Protein AF-A0A975L7B3-F1 (afdb_monomer_lite)

Foldseek 3Di:
DDDDDDDDDDPPDDDDDDDDDDDDDDDDDDDDDDPDDPDPDPDDPPPPPPPPPPPVSVVPPPPPPDPCQLVCLVVVLVVQLVVLVVQLVVLCVVLVVQCPDPVRVVVSVVSNVCSVVVSVVSNVVSVVVSVVSNVVVVVVVVVVVCVVVVDD

Sequence (152 aa):
MSQPPEYTPDPSQQPYGQQPPQQPQSGGYPGGQYYQQPPQQPGAYAPPVERNPGFFAALFDFSFREFITSRIIRIVYVLWLVLIAFGFLAGLVSSIALMGDEDFGVLGFFLLIGTFIGTAVWVLVSRITLELLIVVFRISEDLSALRKRGGL

Secondary structure (DSSP, 8-state):
-PPPP--PPPTT------PPPPPP------------PPP--S---PPP------HHHHHT-TT--S--HHHHHHHHHHHHHHHHHHHHHHHHHHHHHHHTSTTTHHHHHHHHHHHHHHHHHHHHHHHHHHHHHHHHHHHHHHHHHHHHHH--

InterPro domains:
  IPR025557 Protein of unknown function DUF4282 [PF14110] (61-148)

Organism: NCBI:txid2831970

pLDDT: mean 72.8, std 19.39, range [35.19, 97.88]

Structure (mmCIF, N/CA/C/O backbone):
data_AF-A0A975L7B3-F1
#
_entry.id   AF-A0A975L7B3-F1
#
loop_
_atom_site.group_PDB
_atom_site.id
_atom_site.type_symbol
_atom_site.label_atom_id
_atom_site.label_alt_id
_atom_site.label_comp_id
_atom_site.label_asym_id
_atom_site.label_entity_id
_atom_site.label_seq_id
_atom_site.pdbx_PDB_ins_code
_atom_site.Cartn_x
_atom_site.Cartn_y
_atom_site.Cartn_z
_atom_site.occupancy
_atom_site.B_iso_or_equiv
_atom_site.auth_seq_id
_atom_site.auth_comp_id
_atom_site.auth_asym_id
_atom_site.auth_atom_id
_atom_site.pdbx_PDB_model_num
ATOM 1 N N . MET A 1 1 ? -1.921 -38.391 73.194 1.00 47.78 1 MET A N 1
ATOM 2 C CA . MET A 1 1 ? -3.128 -38.718 72.407 1.00 47.78 1 MET A CA 1
ATOM 3 C C . MET A 1 1 ? -3.474 -37.480 71.598 1.00 47.78 1 MET A C 1
ATOM 5 O O . MET A 1 1 ? -4.050 -36.550 72.142 1.00 47.78 1 MET A O 1
ATOM 9 N N . SER A 1 2 ? -2.991 -37.417 70.360 1.00 62.78 2 SER A N 1
ATOM 10 C CA . SER A 1 2 ? -3.136 -36.267 69.459 1.00 62.78 2 SER A CA 1
ATOM 11 C C . SER A 1 2 ? -4.338 -36.530 68.554 1.00 62.78 2 SER A C 1
ATOM 13 O O . SER A 1 2 ? -4.370 -37.565 67.893 1.00 62.78 2 SER A O 1
ATOM 15 N N . GLN A 1 3 ? -5.341 -35.652 68.571 1.00 60.97 3 GLN A N 1
ATOM 16 C CA . GLN A 1 3 ? -6.517 -35.769 67.702 1.00 60.97 3 GLN A CA 1
ATOM 17 C C . GLN A 1 3 ? -6.112 -35.520 66.234 1.00 60.97 3 GLN A C 1
ATOM 19 O O . GLN A 1 3 ? -5.289 -34.633 65.994 1.00 60.97 3 GLN A O 1
ATOM 24 N N . PRO A 1 4 ? -6.629 -36.286 65.255 1.00 65.69 4 PRO A N 1
ATOM 25 C CA . PRO A 1 4 ? -6.386 -36.015 63.841 1.00 65.69 4 PRO A CA 1
ATOM 26 C C . PRO A 1 4 ? -7.175 -34.778 63.362 1.00 65.69 4 PRO A C 1
ATOM 28 O O . PRO A 1 4 ? -8.233 -34.484 63.919 1.00 65.69 4 PRO A O 1
ATOM 31 N N . PRO A 1 5 ? -6.677 -34.048 62.346 1.00 63.22 5 PRO A N 1
ATOM 32 C CA . PRO A 1 5 ? -7.310 -32.833 61.841 1.00 63.22 5 PRO A CA 1
ATOM 33 C C . PRO A 1 5 ? -8.659 -33.111 61.163 1.00 63.22 5 PRO A C 1
ATOM 35 O O . PRO A 1 5 ? -8.800 -34.031 60.356 1.00 63.22 5 PRO A O 1
ATOM 38 N N . GLU A 1 6 ? -9.634 -32.275 61.505 1.00 61.75 6 GLU A N 1
ATOM 39 C CA . GLU A 1 6 ? -10.993 -32.242 60.972 1.00 61.75 6 GLU A CA 1
ATOM 40 C C . GLU A 1 6 ? -10.966 -31.728 59.521 1.00 61.75 6 GLU A C 1
ATOM 42 O O . GLU A 1 6 ? -10.598 -30.582 59.261 1.00 61.75 6 GLU A O 1
ATOM 47 N N . TYR A 1 7 ? -11.289 -32.594 58.558 1.00 62.19 7 TYR A N 1
ATOM 48 C CA . TYR A 1 7 ? -11.395 -32.223 57.145 1.00 62.19 7 TYR A CA 1
ATOM 49 C C . TYR A 1 7 ? -12.760 -31.582 56.882 1.00 62.19 7 TYR A C 1
ATOM 51 O O . TYR A 1 7 ? -13.790 -32.251 56.968 1.00 62.19 7 TYR A O 1
ATOM 59 N N . THR A 1 8 ? -12.773 -30.303 56.513 1.00 63.16 8 THR A N 1
ATOM 60 C CA . THR A 1 8 ? -13.949 -29.636 55.946 1.00 63.16 8 THR A CA 1
ATOM 61 C C . THR A 1 8 ? -14.153 -30.085 54.488 1.00 63.16 8 THR A C 1
ATOM 63 O O . THR A 1 8 ? -13.230 -29.963 53.681 1.00 63.16 8 THR A O 1
ATOM 66 N N . PRO A 1 9 ? -15.332 -30.617 54.111 1.00 54.25 9 PRO A N 1
ATOM 67 C CA . PRO A 1 9 ? -15.615 -30.999 52.728 1.00 54.25 9 PRO A CA 1
ATOM 68 C C . PRO A 1 9 ? -15.721 -29.778 51.800 1.00 54.25 9 PRO A C 1
ATOM 70 O O . PRO A 1 9 ? -16.451 -28.830 52.089 1.00 54.25 9 PRO A O 1
ATOM 73 N N . ASP A 1 10 ? -15.010 -29.824 50.673 1.00 54.44 10 ASP A N 1
ATOM 74 C CA . ASP A 1 10 ? -15.051 -28.833 49.592 1.00 54.44 10 ASP A CA 1
ATOM 75 C C . ASP A 1 10 ? -16.399 -28.907 48.828 1.00 54.44 10 ASP A C 1
ATOM 77 O O . ASP A 1 10 ? -16.749 -29.974 48.313 1.00 54.44 10 ASP A O 1
ATOM 81 N N . PRO A 1 11 ? -17.172 -27.807 48.723 1.00 53.75 11 PRO A N 1
ATOM 82 C CA . PRO A 1 11 ? -18.468 -27.779 48.040 1.00 53.75 11 PRO A CA 1
ATOM 83 C C . PRO A 1 11 ? -18.396 -27.857 46.501 1.00 53.75 11 PRO A C 1
ATOM 85 O O . PRO A 1 11 ? -19.439 -27.818 45.848 1.00 53.75 11 PRO A O 1
ATOM 88 N N . SER A 1 12 ? -17.212 -27.979 45.892 1.00 52.91 12 SER A N 1
ATOM 89 C CA . SER A 1 12 ? -17.061 -28.073 44.431 1.00 52.91 12 SER A CA 1
ATOM 90 C C . SER A 1 12 ? -17.239 -29.481 43.840 1.00 52.91 12 SER A C 1
ATOM 92 O O . SER A 1 12 ? -17.216 -29.634 42.618 1.00 52.91 12 SER A O 1
ATOM 94 N N . GLN A 1 13 ? -17.493 -30.512 44.652 1.00 52.12 13 GLN A N 1
ATOM 95 C CA . GLN A 1 13 ? -17.724 -31.875 44.153 1.00 52.12 13 GLN A CA 1
ATOM 96 C C . GLN A 1 13 ? -19.215 -32.234 44.125 1.00 52.12 13 GLN A C 1
ATOM 98 O O . GLN A 1 13 ? -19.753 -32.834 45.053 1.00 52.12 13 GLN A O 1
ATOM 103 N N . GLN A 1 14 ? -19.895 -31.885 43.031 1.00 54.09 14 GLN A N 1
ATOM 104 C CA . GLN A 1 14 ? -21.210 -32.451 42.720 1.00 54.09 14 GLN A CA 1
ATOM 105 C C . GLN A 1 14 ? -21.048 -33.864 42.120 1.00 54.09 14 GLN A C 1
ATOM 107 O O . GLN A 1 14 ? -20.372 -34.009 41.098 1.00 54.09 14 GLN A O 1
ATOM 112 N N . PRO A 1 15 ? -21.668 -34.914 42.696 1.00 48.09 15 PRO A N 1
ATOM 113 C CA . PRO A 1 15 ? -21.655 -36.248 42.111 1.00 48.09 15 PRO A CA 1
ATOM 114 C C . PRO A 1 15 ? -22.618 -36.313 40.921 1.00 48.09 15 PRO A C 1
ATOM 116 O O . PRO A 1 15 ? -23.795 -35.970 41.044 1.00 48.09 15 PRO A O 1
ATOM 119 N N . TYR A 1 16 ? -22.131 -36.797 39.777 1.00 45.34 16 TYR A N 1
ATOM 120 C CA . TYR A 1 16 ? -22.963 -37.143 38.623 1.00 45.34 16 TYR A CA 1
ATOM 121 C C . TYR A 1 16 ? -24.038 -38.168 39.031 1.00 45.34 16 TYR A C 1
ATOM 123 O O . TYR A 1 16 ? -23.743 -39.326 39.330 1.00 45.34 16 TYR A O 1
ATOM 131 N N . GLY A 1 17 ? -25.295 -37.722 39.059 1.00 49.84 17 GLY A N 1
ATOM 132 C CA . GLY A 1 17 ? -26.468 -38.531 39.372 1.00 49.84 17 GLY A CA 1
ATOM 133 C C . GLY A 1 17 ? -26.945 -39.374 38.185 1.00 49.84 17 GLY A C 1
ATOM 134 O O . GLY A 1 17 ? -27.364 -38.846 37.164 1.00 49.84 17 GLY A O 1
ATOM 135 N N . GLN A 1 18 ? -26.841 -40.689 38.364 1.00 46.53 18 GLN A N 1
ATOM 136 C CA . GLN A 1 18 ? -27.722 -41.794 37.946 1.00 46.53 18 GLN A CA 1
ATOM 137 C C . GLN A 1 18 ? -28.743 -41.565 36.801 1.00 46.53 18 GLN A C 1
ATOM 139 O O . GLN A 1 18 ? -29.719 -40.831 36.939 1.00 46.53 18 GLN A O 1
ATOM 144 N N . GLN A 1 19 ? -28.580 -42.328 35.710 1.00 47.06 19 GLN A N 1
ATOM 145 C CA . GLN A 1 19 ? -29.601 -42.564 34.676 1.00 47.06 19 GLN A CA 1
ATOM 146 C C . GLN A 1 19 ? -30.667 -43.574 35.166 1.00 47.06 19 GLN A C 1
ATOM 148 O O . GLN A 1 19 ? -30.289 -44.608 35.721 1.00 47.06 19 GLN A O 1
ATOM 153 N N . PRO A 1 20 ? -31.978 -43.342 34.945 1.00 50.91 20 PRO A N 1
ATOM 154 C CA . PRO A 1 20 ? -33.025 -44.307 35.289 1.00 50.91 20 PRO A CA 1
ATOM 155 C C . PRO A 1 20 ? -33.124 -45.471 34.271 1.00 50.91 20 PRO A C 1
ATOM 157 O O . PRO A 1 20 ? -32.783 -45.297 33.098 1.00 50.91 20 PRO A O 1
ATOM 160 N N . PRO A 1 21 ? -33.595 -46.663 34.695 1.00 44.59 21 PRO A N 1
ATOM 161 C CA . PRO A 1 21 ? -33.544 -47.890 33.898 1.00 44.59 21 PRO A CA 1
ATOM 162 C C . PRO A 1 21 ? -34.639 -47.964 32.821 1.00 44.59 21 PRO A C 1
ATOM 164 O O . PRO A 1 21 ? -35.807 -47.670 33.074 1.00 44.59 21 PRO A O 1
ATOM 167 N N . GLN A 1 22 ? -34.265 -48.423 31.623 1.00 43.47 22 GLN A N 1
ATOM 168 C CA . GLN A 1 22 ? -35.194 -48.738 30.534 1.00 43.47 22 GLN A CA 1
ATOM 169 C C . GLN A 1 22 ? -35.940 -50.049 30.832 1.00 43.47 22 GLN A C 1
ATOM 171 O O . GLN A 1 22 ? -35.318 -51.095 31.017 1.00 43.47 22 GLN A O 1
ATOM 176 N N . GLN A 1 23 ? -37.273 -49.999 30.867 1.00 44.28 23 GLN A N 1
ATOM 177 C CA . GLN A 1 23 ? -38.123 -51.194 30.904 1.00 44.28 23 GLN A CA 1
ATOM 178 C C . GLN A 1 23 ? -38.331 -51.749 29.481 1.00 44.28 23 GLN A C 1
ATOM 180 O O . GLN A 1 23 ? -38.547 -50.964 28.556 1.00 44.28 23 GLN A O 1
ATOM 185 N N . PRO A 1 24 ? -38.317 -53.079 29.281 1.00 56.12 24 PRO A N 1
ATOM 186 C CA . PRO A 1 24 ? -38.614 -53.687 27.992 1.00 56.12 24 PRO A CA 1
ATOM 187 C C . PRO A 1 24 ? -40.114 -53.987 27.887 1.00 56.12 24 PRO A C 1
ATOM 189 O O . PRO A 1 24 ? -40.670 -54.656 28.759 1.00 56.12 24 PRO A O 1
ATOM 192 N N . GLN A 1 25 ? -40.776 -53.558 26.808 1.00 39.97 25 GLN A N 1
ATOM 193 C CA . GLN A 1 25 ? -42.113 -54.065 26.502 1.00 39.97 25 GLN A CA 1
ATOM 194 C C . GLN A 1 25 ? -42.304 -54.371 25.015 1.00 39.97 25 GLN A C 1
ATOM 196 O O . GLN A 1 25 ? -42.067 -53.562 24.123 1.00 39.97 25 GLN A O 1
ATOM 201 N N . SER A 1 26 ? -42.686 -55.626 24.816 1.00 37.47 26 SER A N 1
ATOM 202 C CA . SER A 1 26 ? -42.883 -56.404 23.604 1.00 37.47 26 SER A CA 1
ATOM 203 C C . SER A 1 26 ? -44.280 -56.240 23.002 1.00 37.47 26 SER A C 1
ATOM 205 O O . SER A 1 26 ? -45.243 -56.115 23.753 1.00 37.47 26 SER A O 1
ATOM 207 N N . GLY A 1 27 ? -44.406 -56.441 21.685 1.00 35.19 27 GLY A N 1
ATOM 208 C CA . GLY A 1 27 ? -45.674 -56.807 21.029 1.00 35.19 27 GLY A CA 1
ATOM 209 C C . GLY A 1 27 ? -45.987 -55.965 19.793 1.00 35.19 27 GLY A C 1
ATOM 210 O O . GLY A 1 27 ? -46.055 -54.746 19.878 1.00 35.19 27 GLY A O 1
ATOM 211 N N . GLY A 1 28 ? -46.132 -56.625 18.640 1.00 37.91 28 GLY A N 1
ATOM 212 C CA . GLY A 1 28 ? -46.255 -56.010 17.315 1.00 37.91 28 GLY A CA 1
ATOM 213 C C . GLY A 1 28 ? -47.646 -55.481 16.960 1.00 37.91 28 GLY A C 1
ATOM 214 O O . GLY A 1 28 ? -48.603 -55.852 17.616 1.00 37.91 28 GLY A O 1
ATOM 215 N N . TYR A 1 29 ? -47.708 -54.648 15.909 1.00 38.47 29 TYR A N 1
ATOM 216 C CA . TYR A 1 29 ? -48.682 -54.584 14.792 1.00 38.47 29 TYR A CA 1
ATOM 217 C C . TYR A 1 29 ? -48.226 -53.461 13.820 1.00 38.47 29 TYR A C 1
ATOM 219 O O . TYR A 1 29 ? -47.736 -52.433 14.290 1.00 38.47 29 TYR A O 1
ATOM 227 N N . PRO A 1 30 ? -48.342 -53.609 12.482 1.00 47.28 30 PRO A N 1
ATOM 228 C CA . PRO A 1 30 ? -47.892 -52.599 11.524 1.00 47.28 30 PRO A CA 1
ATOM 229 C C . PRO A 1 30 ? -49.047 -51.681 11.092 1.00 47.28 30 PRO A C 1
ATOM 231 O O . PRO A 1 30 ? -50.037 -52.152 10.536 1.00 47.28 30 PRO A O 1
ATOM 234 N N . GLY A 1 31 ? -48.923 -50.365 11.286 1.00 41.69 31 GLY A N 1
ATOM 235 C CA . GLY A 1 31 ? -49.861 -49.423 10.667 1.00 41.69 31 GLY A CA 1
ATOM 236 C C . GLY A 1 31 ? -49.792 -47.985 11.177 1.00 41.69 31 GLY A C 1
ATOM 237 O O . GLY A 1 31 ? -50.064 -47.726 12.342 1.00 41.69 31 GLY A O 1
ATOM 238 N N . GLY A 1 32 ? -49.515 -47.053 10.257 1.00 41.88 32 GLY A N 1
ATOM 239 C CA . GLY A 1 32 ? -49.831 -45.626 10.388 1.00 41.88 32 GLY A CA 1
ATOM 240 C C . GLY A 1 32 ? -48.710 -44.743 10.939 1.00 41.88 32 GLY A C 1
ATOM 241 O O . GLY A 1 32 ? -48.581 -44.571 12.147 1.00 41.88 32 GLY A O 1
ATOM 242 N N . GLN A 1 33 ? -47.941 -44.109 10.045 1.00 39.44 33 GLN A N 1
ATOM 243 C CA . GLN A 1 33 ? -47.090 -42.968 10.396 1.00 39.44 33 GLN A CA 1
ATOM 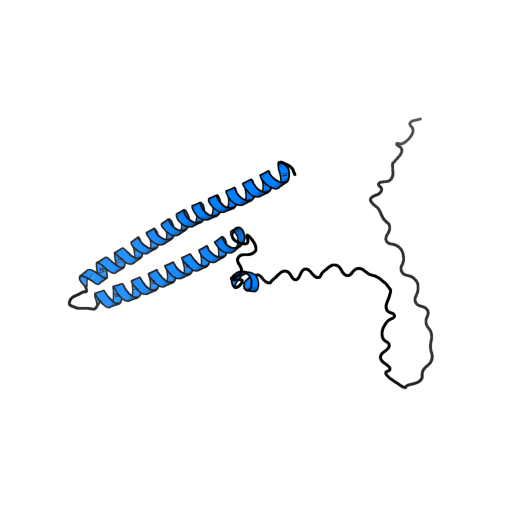244 C C . GLN A 1 33 ? -47.965 -41.732 10.624 1.00 39.44 33 GLN A C 1
ATOM 246 O O . GLN A 1 33 ? -48.198 -40.930 9.722 1.00 39.44 33 GLN A O 1
ATOM 251 N N . TYR A 1 34 ? -48.457 -41.583 11.848 1.00 35.28 34 TYR A N 1
ATOM 252 C CA . TYR A 1 34 ? -48.932 -40.301 12.342 1.00 35.28 34 TYR A CA 1
ATOM 253 C C . TYR A 1 34 ? -47.730 -39.591 12.954 1.00 35.28 34 TYR A C 1
ATOM 255 O O . TYR A 1 34 ? -47.144 -40.073 13.923 1.00 35.28 34 TYR A O 1
ATOM 263 N N . TYR A 1 35 ? -47.335 -38.463 12.369 1.00 37.94 35 TYR A N 1
ATOM 264 C CA . TYR A 1 35 ? -46.346 -37.577 12.970 1.00 37.94 35 TYR A CA 1
ATOM 265 C C . TYR A 1 35 ? -46.870 -37.111 14.337 1.00 37.94 35 TYR A C 1
ATOM 267 O O . TYR A 1 35 ? -47.745 -36.252 14.416 1.00 37.94 35 TYR A O 1
ATOM 275 N N . GLN A 1 36 ? -46.352 -37.696 15.417 1.00 45.28 36 GLN A N 1
ATOM 276 C CA . GLN A 1 36 ? -46.551 -37.190 16.771 1.00 45.28 36 GLN A CA 1
ATOM 277 C C . GLN A 1 36 ? -45.714 -35.920 16.927 1.00 45.28 36 GLN A C 1
ATOM 279 O O . GLN A 1 36 ? -44.485 -35.965 16.963 1.00 45.28 36 GLN A O 1
ATOM 284 N N . GLN A 1 37 ? -46.391 -34.774 16.992 1.00 45.72 37 GLN A N 1
ATOM 285 C CA . GLN A 1 37 ? -45.782 -33.549 17.496 1.00 45.72 37 GLN A CA 1
ATOM 286 C C . GLN A 1 37 ? -45.392 -33.778 18.967 1.00 45.72 37 GLN A C 1
ATOM 288 O O . GLN A 1 37 ? -46.233 -34.237 19.745 1.00 45.72 37 GLN A O 1
ATOM 293 N N . PRO A 1 38 ? -44.140 -33.496 19.368 1.00 52.06 38 PRO A N 1
ATOM 294 C CA . PRO A 1 38 ? -43.738 -33.607 20.762 1.00 52.06 38 PRO A CA 1
ATOM 295 C C . PRO A 1 38 ? -44.542 -32.621 21.632 1.00 52.06 38 PRO A C 1
ATOM 297 O O . PRO A 1 38 ? -44.893 -31.537 21.155 1.00 52.06 38 PRO A O 1
ATOM 300 N N . PRO A 1 39 ? -44.834 -32.963 22.901 1.00 54.34 39 PRO A N 1
ATOM 301 C CA . PRO A 1 39 ? -45.578 -32.092 23.803 1.00 54.34 39 PRO A CA 1
ATOM 302 C C . PRO A 1 39 ? -44.865 -30.747 23.951 1.00 54.34 39 PRO A C 1
ATOM 304 O O . PRO A 1 39 ? -43.702 -30.695 24.354 1.00 54.34 39 PRO A O 1
ATOM 307 N N . GLN A 1 40 ? -45.560 -29.657 23.625 1.00 55.25 40 GLN A N 1
ATOM 308 C CA . GLN A 1 40 ? -45.069 -28.302 23.859 1.00 55.25 40 GLN A CA 1
ATOM 309 C C . GLN A 1 40 ? -44.956 -28.083 25.371 1.00 55.25 40 GLN A C 1
ATOM 311 O O . GLN A 1 40 ? -45.951 -27.865 26.061 1.00 55.25 40 GLN A O 1
ATOM 316 N N . GLN A 1 41 ? -43.734 -28.184 25.895 1.00 59.25 41 GLN A N 1
ATOM 317 C CA . GLN A 1 41 ? -43.424 -27.769 27.256 1.00 59.25 41 GLN A CA 1
ATOM 318 C C . GLN A 1 41 ? -43.582 -26.242 27.350 1.00 59.25 41 GLN A C 1
ATOM 320 O O . GLN A 1 41 ? -42.975 -25.518 26.554 1.00 59.25 41 GLN A O 1
ATOM 325 N N . PRO A 1 42 ? -44.386 -25.723 28.294 1.00 52.22 42 PRO A N 1
ATOM 326 C CA . PRO A 1 42 ? -44.518 -24.289 28.489 1.00 52.22 42 PRO A CA 1
ATOM 327 C C . PRO A 1 42 ? -43.201 -23.698 29.003 1.00 52.22 42 PRO A C 1
ATOM 329 O O . PRO A 1 42 ? -42.740 -24.044 30.086 1.00 52.22 42 PRO A O 1
ATOM 332 N N . GLY A 1 43 ? -42.632 -22.763 28.240 1.00 58.69 43 GLY A N 1
ATOM 333 C CA . GLY A 1 43 ? -41.738 -21.738 28.780 1.00 58.69 43 GLY A CA 1
ATOM 334 C C . GLY A 1 43 ? -40.299 -22.159 29.077 1.00 58.69 43 GLY A C 1
ATOM 335 O O . GLY A 1 43 ? -39.804 -21.894 30.166 1.00 58.69 43 GLY A O 1
ATOM 336 N N . ALA A 1 44 ? -39.581 -22.709 28.098 1.00 58.12 44 ALA A N 1
ATOM 337 C CA . ALA A 1 44 ? -38.131 -22.536 28.064 1.00 58.12 44 ALA A CA 1
ATOM 338 C C . ALA A 1 44 ? -37.833 -21.248 27.284 1.00 58.12 44 ALA A C 1
ATOM 340 O O . ALA A 1 44 ? -38.072 -21.183 26.078 1.00 58.12 44 ALA A O 1
ATOM 341 N N . TYR A 1 45 ? -37.358 -20.209 27.976 1.00 61.03 45 TYR A N 1
ATOM 342 C CA . TYR A 1 45 ? -36.772 -19.031 27.336 1.00 61.03 45 TYR A CA 1
ATOM 343 C C . TYR A 1 45 ? -35.633 -19.527 26.435 1.00 61.03 45 TYR A C 1
ATOM 345 O O . TYR A 1 45 ? -34.557 -19.873 26.921 1.00 61.03 45 TYR A O 1
ATOM 353 N N . ALA A 1 46 ? -35.877 -19.624 25.127 1.00 64.56 46 ALA A N 1
ATOM 354 C CA . ALA A 1 46 ? -34.798 -19.795 24.172 1.00 64.56 46 ALA A CA 1
ATOM 355 C C . ALA A 1 46 ? -33.985 -18.496 24.234 1.00 64.56 46 ALA A C 1
ATOM 357 O O . ALA A 1 46 ? -34.559 -17.432 23.970 1.00 64.56 46 ALA A O 1
ATOM 358 N N . PRO A 1 47 ? -32.700 -18.525 24.635 1.00 65.81 47 PRO A N 1
ATOM 359 C CA . PRO A 1 47 ? -31.888 -17.326 24.553 1.00 65.81 47 PRO A CA 1
ATOM 360 C C . PRO A 1 47 ? -31.937 -16.834 23.102 1.00 65.81 47 PRO A C 1
ATOM 362 O O . PRO A 1 47 ? -31.963 -17.667 22.185 1.00 65.81 47 PRO A O 1
ATOM 365 N N . PRO A 1 48 ? -31.998 -15.510 22.871 1.00 64.69 48 PRO A N 1
ATOM 366 C CA . PRO A 1 48 ? -31.915 -14.973 21.526 1.00 64.69 48 PRO A CA 1
ATOM 367 C C . PRO A 1 48 ? -30.706 -15.613 20.856 1.00 64.69 48 PRO A C 1
ATOM 369 O O . PRO A 1 48 ? -29.602 -15.570 21.398 1.00 64.69 48 PRO A O 1
ATOM 372 N N . VAL A 1 49 ? -30.921 -16.263 19.713 1.00 62.81 49 VAL A N 1
ATOM 373 C CA . VAL A 1 49 ? -29.812 -16.738 18.894 1.00 62.81 49 VAL A CA 1
ATOM 374 C C . VAL A 1 49 ? -29.118 -15.472 18.418 1.00 62.81 49 VAL A C 1
ATOM 376 O O . VAL A 1 49 ? -29.571 -14.842 17.462 1.00 62.81 49 VAL A O 1
ATOM 379 N N . GLU A 1 50 ? -28.081 -15.042 19.137 1.00 63.47 50 GLU A N 1
ATOM 380 C CA . GLU A 1 50 ? -27.200 -13.971 18.699 1.00 63.47 50 GLU A CA 1
ATOM 381 C C . GLU A 1 50 ? -26.597 -14.431 17.380 1.00 63.47 50 GLU A C 1
ATOM 383 O O . GLU A 1 50 ? -25.658 -15.229 17.314 1.00 63.47 50 GLU A O 1
ATOM 388 N N . ARG A 1 51 ? -27.217 -13.987 16.288 1.00 64.31 51 ARG A N 1
ATOM 389 C CA . ARG A 1 51 ? -26.744 -14.240 14.942 1.00 64.31 51 ARG A CA 1
ATOM 390 C C . ARG A 1 51 ? -25.537 -13.348 14.754 1.00 64.31 51 ARG A C 1
ATOM 392 O O . ARG A 1 51 ? -25.661 -12.255 14.221 1.00 64.31 51 ARG A O 1
ATOM 399 N N . ASN A 1 52 ? -24.397 -13.814 15.248 1.00 62.34 52 ASN A N 1
ATOM 400 C CA . ASN A 1 52 ? -23.117 -13.157 15.078 1.00 62.34 52 ASN A CA 1
ATOM 401 C C . ASN A 1 52 ? -22.919 -12.996 13.560 1.00 62.34 52 ASN A C 1
ATOM 403 O O . ASN A 1 52 ? -22.793 -14.016 12.866 1.00 62.34 52 ASN A O 1
ATOM 407 N N . PRO A 1 53 ? -23.034 -11.777 12.999 1.00 63.56 53 PRO A N 1
ATOM 408 C CA . PRO A 1 53 ? -22.940 -11.604 11.563 1.00 63.56 53 PRO A CA 1
ATOM 409 C C . PRO A 1 53 ? -21.562 -12.106 11.143 1.00 63.56 53 PRO A C 1
ATOM 411 O O . PRO A 1 53 ? -20.541 -11.758 11.738 1.00 63.56 53 PRO A O 1
ATOM 414 N N . GLY A 1 54 ? -21.534 -13.009 10.160 1.00 69.62 54 GLY A N 1
ATOM 415 C CA . GLY A 1 54 ? -20.279 -13.570 9.675 1.00 69.62 54 GLY A CA 1
ATOM 416 C C . GLY A 1 54 ? -19.314 -12.444 9.301 1.00 69.62 54 GLY A C 1
ATOM 417 O O . GLY A 1 54 ? -19.728 -11.410 8.788 1.00 69.62 54 GLY A O 1
ATOM 418 N N . PHE A 1 55 ? -18.022 -12.650 9.539 1.00 62.81 55 PHE A N 1
ATOM 419 C CA . PHE A 1 55 ? -16.951 -11.678 9.285 1.00 62.81 55 PHE A CA 1
ATOM 420 C C . PHE A 1 55 ? -17.054 -10.965 7.921 1.00 62.81 55 PHE A C 1
ATOM 42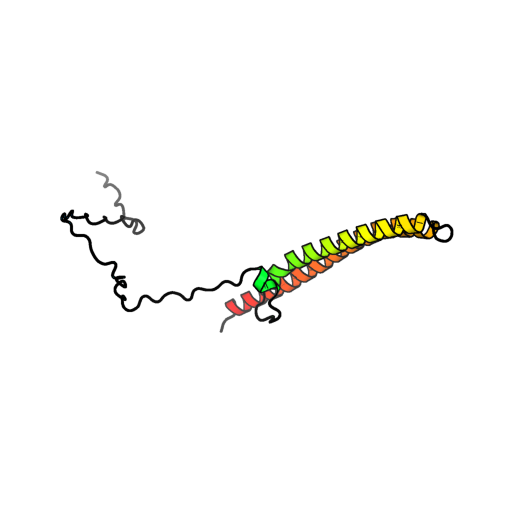2 O O . PHE A 1 55 ? -16.821 -9.766 7.829 1.00 62.81 55 PHE A O 1
ATOM 429 N N . PHE A 1 56 ? -17.471 -11.686 6.877 1.00 68.38 56 PHE A N 1
ATOM 430 C CA . PHE A 1 56 ? -17.693 -11.127 5.543 1.00 68.38 56 PHE A CA 1
ATOM 431 C C . PHE A 1 56 ? -18.948 -10.251 5.447 1.00 68.38 56 PHE A C 1
ATOM 433 O O . PHE A 1 56 ? -18.916 -9.232 4.772 1.00 68.38 56 PHE A O 1
ATOM 440 N N . ALA A 1 57 ? -20.029 -10.592 6.151 1.00 68.31 57 ALA A N 1
ATOM 441 C CA . ALA A 1 57 ? -21.226 -9.756 6.210 1.00 68.31 57 ALA A CA 1
ATOM 442 C C . ALA A 1 57 ? -20.939 -8.420 6.912 1.00 68.31 57 ALA A C 1
ATOM 444 O O . ALA A 1 57 ? -21.391 -7.385 6.443 1.00 68.31 57 ALA A O 1
ATOM 445 N N . ALA A 1 58 ? -20.119 -8.434 7.967 1.00 63.59 58 ALA A N 1
ATOM 446 C CA . ALA A 1 58 ? -19.667 -7.221 8.649 1.00 63.59 58 ALA A CA 1
ATOM 447 C C . ALA A 1 58 ? -18.697 -6.372 7.800 1.00 63.59 58 ALA A C 1
ATOM 449 O O . ALA A 1 58 ? -18.655 -5.156 7.950 1.00 63.59 58 ALA A O 1
ATOM 450 N N . LEU A 1 59 ? -17.931 -6.988 6.888 1.00 64.44 59 LEU A N 1
ATOM 451 C CA . LEU A 1 59 ? -17.054 -6.263 5.954 1.00 64.44 59 LEU A CA 1
ATOM 452 C C . LEU A 1 59 ? -17.819 -5.514 4.858 1.00 64.44 59 LEU A C 1
ATOM 454 O O . LEU A 1 59 ? -17.342 -4.483 4.391 1.00 64.44 59 LEU A O 1
ATOM 458 N N . PHE A 1 60 ? -18.982 -6.024 4.453 1.00 67.31 60 PHE A N 1
ATOM 459 C CA . PHE A 1 60 ? -19.868 -5.378 3.480 1.00 67.31 60 PHE A CA 1
ATOM 460 C C . PHE A 1 60 ? -21.039 -4.635 4.143 1.00 67.31 60 PHE A C 1
ATOM 462 O O . PHE A 1 60 ? -21.970 -4.215 3.455 1.00 67.31 60 PHE A O 1
ATOM 469 N N . ASP A 1 61 ? -21.005 -4.456 5.467 1.00 61.94 61 ASP A N 1
ATOM 470 C CA . ASP A 1 61 ? -21.985 -3.640 6.177 1.00 61.94 61 ASP A CA 1
ATOM 471 C C . ASP A 1 61 ? -21.604 -2.156 6.067 1.00 61.94 61 ASP A C 1
ATOM 473 O O . ASP A 1 61 ? -20.832 -1.610 6.854 1.00 61.94 61 ASP A O 1
ATOM 477 N N . PHE A 1 62 ? -22.168 -1.484 5.064 1.00 56.03 62 PHE A N 1
ATOM 478 C CA . PHE A 1 62 ? -22.026 -0.041 4.853 1.00 56.03 62 PHE A CA 1
ATOM 479 C C . PHE A 1 62 ? -22.787 0.808 5.895 1.00 56.03 62 PHE A C 1
ATOM 481 O O . PHE A 1 62 ? -22.865 2.027 5.741 1.00 56.03 62 PHE A O 1
ATOM 488 N N . SER A 1 63 ? -23.381 0.207 6.939 1.00 56.19 63 SER A N 1
ATOM 489 C CA . SER A 1 63 ? -24.180 0.938 7.929 1.00 56.19 63 SER A CA 1
ATOM 490 C C . SER A 1 63 ? -23.369 1.620 9.042 1.00 56.19 63 SER A C 1
ATOM 492 O O . SER A 1 63 ? -23.931 2.463 9.736 1.00 56.19 63 SER A O 1
ATOM 494 N N . PHE A 1 64 ? -22.068 1.332 9.200 1.00 53.19 64 PHE A N 1
ATOM 495 C CA . PHE A 1 64 ? -21.164 1.954 10.197 1.00 53.19 64 PHE A CA 1
ATOM 496 C C . PHE A 1 64 ? -21.688 1.960 11.654 1.00 53.19 64 PHE A C 1
ATOM 498 O O . PHE A 1 64 ? -21.292 2.807 12.455 1.00 53.19 64 PHE A O 1
ATOM 505 N N . ARG A 1 65 ? -22.600 1.051 12.023 1.00 52.97 65 ARG A N 1
ATOM 506 C CA . ARG A 1 65 ? -23.300 1.093 13.323 1.00 52.97 65 ARG A CA 1
ATOM 507 C C . ARG A 1 65 ? -22.508 0.522 14.500 1.00 52.97 65 ARG A C 1
ATOM 509 O O . ARG A 1 65 ? -22.892 0.762 15.640 1.00 52.97 65 ARG A O 1
ATOM 516 N N . GLU A 1 66 ? -21.404 -0.180 14.256 1.00 51.62 66 GLU A N 1
ATOM 517 C CA . GLU A 1 66 ? -20.589 -0.792 15.307 1.00 51.62 66 GLU A CA 1
ATOM 518 C C . GLU A 1 66 ? -19.100 -0.489 15.079 1.00 51.62 66 GLU A C 1
ATOM 520 O O . GLU A 1 66 ? -18.618 -0.525 13.945 1.00 51.62 66 GLU A O 1
ATOM 525 N N . PHE A 1 67 ? -18.369 -0.159 16.152 1.00 54.38 67 PHE A N 1
ATOM 526 C CA . PHE A 1 67 ? -16.932 0.158 16.157 1.00 54.38 67 PHE A CA 1
ATOM 527 C C . PHE A 1 67 ? -16.079 -1.090 15.834 1.00 54.38 67 PHE A C 1
ATOM 529 O O . PHE A 1 67 ? -15.276 -1.558 16.634 1.00 54.38 67 PHE A O 1
ATOM 536 N N . ILE A 1 68 ? -16.240 -1.656 14.637 1.00 56.66 68 ILE A N 1
ATOM 537 C CA . ILE A 1 68 ? -15.497 -2.823 14.129 1.00 56.66 68 ILE A CA 1
ATOM 538 C C . ILE A 1 68 ? -14.093 -2.401 13.643 1.00 56.66 68 ILE A C 1
ATOM 540 O O . ILE A 1 68 ? -13.277 -3.217 13.205 1.00 56.66 68 ILE A O 1
ATOM 544 N N . THR A 1 69 ? -13.758 -1.115 13.755 1.00 60.84 69 THR A N 1
ATOM 545 C CA . THR A 1 69 ? -12.577 -0.507 13.146 1.00 60.84 69 THR A CA 1
ATOM 546 C C . THR A 1 69 ? -11.267 -1.168 13.570 1.00 60.84 69 THR A C 1
ATOM 548 O O . THR A 1 69 ? -10.425 -1.442 12.718 1.00 60.84 69 THR A O 1
ATOM 551 N N . SER A 1 70 ? -11.140 -1.559 14.841 1.00 63.84 70 SER A N 1
ATOM 552 C CA . SER A 1 70 ? -9.981 -2.293 15.376 1.00 63.84 70 SER A CA 1
ATOM 553 C C . SER A 1 70 ? -9.722 -3.623 14.645 1.00 63.84 70 SER A C 1
ATOM 555 O O . SER A 1 70 ? -8.583 -3.976 14.326 1.00 63.84 70 SER A O 1
ATOM 557 N N . ARG A 1 71 ? -10.788 -4.343 14.267 1.00 65.88 71 ARG A N 1
ATOM 558 C CA . ARG A 1 71 ? -10.699 -5.637 13.571 1.00 65.88 71 ARG A CA 1
ATOM 559 C C . ARG A 1 71 ? -10.440 -5.482 12.069 1.00 65.88 71 ARG A C 1
ATOM 561 O O . ARG A 1 71 ? -9.727 -6.302 11.489 1.00 65.88 71 ARG A O 1
ATOM 568 N N . ILE A 1 72 ? -10.982 -4.430 11.450 1.00 77.38 72 ILE A N 1
ATOM 569 C CA . ILE A 1 72 ? -10.861 -4.161 10.006 1.00 77.38 72 ILE A CA 1
ATOM 570 C C . ILE A 1 72 ? -9.448 -3.718 9.612 1.00 77.38 72 ILE A C 1
ATOM 572 O O . ILE A 1 72 ? -8.979 -4.092 8.538 1.00 77.38 72 ILE A O 1
ATOM 576 N N . ILE A 1 73 ? -8.722 -3.006 10.479 1.00 78.06 73 ILE A N 1
ATOM 577 C CA . ILE A 1 73 ? -7.375 -2.482 10.172 1.00 78.06 73 ILE A CA 1
ATOM 578 C C . ILE A 1 73 ? -6.415 -3.564 9.679 1.00 78.06 73 ILE A C 1
ATOM 580 O O . ILE A 1 73 ? -5.670 -3.338 8.728 1.00 78.06 73 ILE A O 1
ATOM 584 N N . ARG A 1 74 ? -6.445 -4.762 10.279 1.00 74.19 74 ARG A N 1
ATOM 585 C CA . ARG A 1 74 ? -5.569 -5.865 9.854 1.00 74.19 74 ARG A CA 1
ATOM 586 C C . ARG A 1 74 ? -5.850 -6.293 8.411 1.00 74.19 74 ARG A C 1
ATOM 588 O O . ARG A 1 74 ? -4.925 -6.622 7.679 1.00 74.19 74 ARG A O 1
ATOM 595 N N . ILE A 1 75 ? -7.113 -6.284 8.005 1.00 81.12 75 ILE A N 1
ATOM 596 C CA . ILE A 1 75 ? -7.547 -6.674 6.659 1.00 81.12 75 ILE A CA 1
ATOM 597 C C . ILE A 1 75 ? -7.175 -5.578 5.672 1.00 81.12 75 ILE A C 1
ATOM 599 O O . ILE A 1 75 ? -6.599 -5.866 4.628 1.00 81.12 75 ILE A O 1
ATOM 603 N N . VAL A 1 76 ? -7.439 -4.321 6.037 1.00 83.31 76 VAL A N 1
ATOM 604 C CA . VAL A 1 76 ? -7.048 -3.153 5.244 1.00 83.31 76 VAL A CA 1
ATOM 605 C C . VAL A 1 76 ? -5.540 -3.143 5.018 1.00 83.31 76 VAL A C 1
ATOM 607 O O . VAL A 1 76 ? -5.118 -2.858 3.906 1.00 83.31 76 VAL A O 1
ATOM 610 N N . TYR A 1 77 ? -4.728 -3.533 6.007 1.00 83.88 77 TYR A N 1
ATOM 611 C CA . TYR A 1 77 ? -3.283 -3.667 5.818 1.00 83.88 77 TYR A CA 1
ATOM 612 C C . TYR A 1 77 ? -2.918 -4.707 4.762 1.00 83.88 77 TYR A C 1
ATOM 614 O O . TYR A 1 77 ? -2.138 -4.412 3.859 1.00 83.88 77 TYR A O 1
ATOM 622 N N . VAL A 1 78 ? -3.476 -5.916 4.863 1.00 87.81 78 VAL A N 1
ATOM 623 C CA . VAL A 1 78 ? -3.199 -6.981 3.891 1.00 87.81 78 VAL A CA 1
ATOM 624 C C . VAL A 1 78 ? -3.629 -6.540 2.493 1.00 87.81 78 VAL A C 1
ATOM 626 O O . VAL A 1 78 ? -2.861 -6.701 1.550 1.00 87.81 78 VAL A O 1
ATOM 629 N N . LEU A 1 79 ? -4.801 -5.913 2.364 1.00 89.44 79 LEU A N 1
ATOM 630 C CA . LEU A 1 79 ? -5.262 -5.342 1.099 1.00 89.44 79 LEU A CA 1
ATOM 631 C C . LEU A 1 79 ? -4.300 -4.268 0.575 1.00 89.44 79 LEU A C 1
ATOM 633 O O . LEU A 1 79 ? -3.944 -4.307 -0.599 1.00 89.44 79 LEU A O 1
ATOM 637 N N . TRP A 1 80 ? -3.817 -3.362 1.430 1.00 90.75 80 TRP A N 1
ATOM 638 C CA . TRP A 1 80 ? -2.832 -2.346 1.043 1.00 90.75 80 TRP A CA 1
ATOM 639 C C . TRP A 1 80 ? -1.527 -2.982 0.547 1.00 90.75 80 TRP A C 1
ATOM 641 O O . TRP A 1 80 ? -1.036 -2.627 -0.521 1.00 90.75 80 TRP A O 1
ATOM 651 N N . LEU A 1 81 ? -0.981 -3.970 1.259 1.00 91.56 81 LEU A N 1
ATOM 652 C CA . LEU A 1 81 ? 0.226 -4.669 0.809 1.00 91.56 81 LEU A CA 1
ATOM 653 C C . LEU A 1 81 ? 0.028 -5.367 -0.536 1.00 91.56 81 LEU A C 1
ATOM 655 O O . LEU A 1 81 ? 0.921 -5.327 -1.380 1.00 91.56 81 LEU A O 1
ATOM 659 N N . VAL A 1 82 ? -1.138 -5.977 -0.749 1.00 95.75 82 VAL A N 1
ATOM 660 C CA . VAL A 1 82 ? -1.488 -6.606 -2.025 1.00 95.75 82 VAL A CA 1
ATOM 661 C C . VAL A 1 82 ? -1.534 -5.564 -3.147 1.00 95.75 82 VAL A C 1
ATOM 663 O O . VAL A 1 82 ? -0.971 -5.800 -4.213 1.00 95.75 82 VAL A O 1
ATOM 666 N N . LEU A 1 83 ? -2.120 -4.387 -2.909 1.00 95.38 83 LEU A N 1
ATOM 667 C CA . LEU A 1 83 ? -2.130 -3.291 -3.886 1.00 95.38 83 LEU A CA 1
ATOM 668 C C . LEU A 1 83 ? -0.721 -2.778 -4.201 1.00 95.38 83 LEU A C 1
ATOM 670 O O . LEU A 1 83 ? -0.408 -2.557 -5.369 1.00 95.38 83 LEU A O 1
ATOM 674 N N . ILE A 1 84 ? 0.145 -2.637 -3.194 1.00 95.56 84 ILE A N 1
ATOM 675 C CA . ILE A 1 84 ? 1.550 -2.255 -3.404 1.00 95.56 84 ILE A CA 1
ATOM 676 C C . ILE A 1 84 ? 2.275 -3.318 -4.232 1.00 95.56 84 ILE A C 1
ATOM 678 O O . ILE A 1 84 ? 3.014 -2.969 -5.148 1.00 95.56 84 ILE A O 1
ATOM 682 N N . ALA A 1 85 ? 2.041 -4.604 -3.962 1.00 96.12 85 ALA A N 1
ATOM 683 C CA . ALA A 1 85 ? 2.639 -5.694 -4.729 1.00 96.12 85 ALA A CA 1
ATOM 684 C C . ALA A 1 85 ? 2.191 -5.677 -6.199 1.00 96.12 85 ALA A C 1
ATOM 686 O O . ALA A 1 85 ? 3.023 -5.819 -7.095 1.00 96.12 85 ALA A O 1
ATOM 687 N N . PHE A 1 86 ? 0.903 -5.442 -6.464 1.00 97.81 86 PHE A N 1
ATOM 688 C CA . PHE A 1 86 ? 0.407 -5.263 -7.830 1.00 97.81 86 PHE A CA 1
ATOM 689 C C . PHE A 1 86 ? 0.987 -4.016 -8.499 1.00 97.81 86 PHE A C 1
ATOM 691 O O . PHE A 1 86 ? 1.390 -4.086 -9.657 1.00 97.81 86 PHE A O 1
ATOM 698 N N . GLY A 1 87 ? 1.083 -2.899 -7.774 1.00 96.75 87 GLY A N 1
ATOM 699 C CA . GLY A 1 87 ? 1.717 -1.673 -8.258 1.00 96.75 87 GLY A CA 1
ATOM 700 C C . GLY A 1 87 ? 3.190 -1.881 -8.614 1.00 96.75 87 GLY A C 1
ATOM 701 O O . GLY A 1 87 ? 3.633 -1.430 -9.667 1.00 96.75 87 GLY A O 1
ATOM 702 N N . PHE A 1 88 ? 3.929 -2.632 -7.795 1.00 97.75 88 PHE A N 1
ATOM 703 C CA . PHE A 1 88 ? 5.309 -3.022 -8.081 1.00 97.75 88 PHE A CA 1
ATOM 704 C C . PHE A 1 88 ? 5.401 -3.871 -9.350 1.00 97.75 88 PHE A C 1
ATOM 706 O O . PHE A 1 88 ? 6.223 -3.580 -10.214 1.00 97.75 88 PHE A O 1
ATOM 713 N N . LEU A 1 89 ? 4.537 -4.880 -9.499 1.00 97.88 89 LEU A N 1
ATOM 714 C CA . LEU A 1 89 ? 4.510 -5.730 -10.692 1.00 97.88 89 LEU A CA 1
ATOM 715 C C . LEU A 1 89 ? 4.199 -4.918 -11.957 1.00 97.88 89 LEU A C 1
ATOM 717 O O . LEU A 1 89 ? 4.874 -5.070 -12.973 1.00 97.88 89 LEU A O 1
ATOM 721 N N . ALA A 1 90 ? 3.212 -4.022 -11.883 1.00 97.38 90 ALA A N 1
ATOM 722 C CA . ALA A 1 90 ? 2.850 -3.133 -12.980 1.00 97.38 90 ALA A CA 1
ATOM 723 C C . ALA A 1 90 ? 3.992 -2.166 -13.333 1.00 97.38 90 ALA A C 1
ATOM 725 O O . ALA A 1 90 ? 4.299 -1.982 -14.511 1.00 97.38 90 ALA A O 1
ATOM 726 N N . GLY A 1 91 ? 4.655 -1.588 -12.327 1.00 96.62 91 GLY A N 1
ATOM 727 C CA . GLY A 1 91 ? 5.826 -0.729 -12.509 1.00 96.62 91 GLY A CA 1
ATOM 728 C C . GLY A 1 91 ? 7.005 -1.475 -13.132 1.00 96.62 91 GLY A C 1
ATOM 729 O O . GLY A 1 91 ? 7.640 -0.959 -14.048 1.00 96.62 91 GLY A O 1
ATOM 730 N N . LEU A 1 92 ? 7.242 -2.722 -12.717 1.00 97.06 92 LEU A N 1
ATOM 731 C CA . LEU A 1 92 ? 8.296 -3.573 -13.263 1.00 97.06 92 LEU A CA 1
ATOM 732 C C . LEU A 1 92 ? 8.061 -3.839 -14.754 1.00 97.06 92 LEU A C 1
ATOM 734 O O . LEU A 1 92 ? 8.940 -3.568 -15.570 1.00 97.06 92 LEU A O 1
ATOM 738 N N . VAL A 1 93 ? 6.859 -4.289 -15.123 1.00 97.50 93 VAL A N 1
ATOM 739 C CA . VAL A 1 93 ? 6.497 -4.532 -16.528 1.00 97.50 93 VAL A CA 1
ATOM 740 C C . VAL A 1 93 ? 6.599 -3.245 -17.349 1.00 97.50 93 VAL A C 1
ATOM 742 O O . VAL A 1 93 ? 7.188 -3.258 -18.426 1.00 97.50 93 VAL A O 1
ATOM 745 N N . SER A 1 94 ? 6.099 -2.125 -16.821 1.00 95.94 94 SER A N 1
ATOM 746 C CA . SER A 1 94 ? 6.148 -0.825 -17.505 1.00 95.94 94 SER A CA 1
ATOM 747 C C . SER A 1 94 ? 7.582 -0.333 -17.713 1.00 95.94 94 SER A C 1
ATOM 749 O O . SER A 1 94 ? 7.903 0.188 -18.775 1.00 95.94 94 SER A O 1
ATOM 751 N N . SER A 1 95 ? 8.466 -0.529 -16.728 1.00 96.12 95 SER A N 1
ATOM 752 C CA . SER A 1 95 ? 9.876 -0.135 -16.830 1.00 96.12 95 SER A CA 1
ATOM 753 C C . SER A 1 95 ? 10.623 -0.912 -17.909 1.00 96.12 95 SER A C 1
ATOM 755 O O . SER A 1 95 ? 11.364 -0.320 -18.688 1.00 96.12 95 SER A O 1
ATOM 757 N N . ILE A 1 96 ? 10.382 -2.223 -17.991 1.00 95.50 96 ILE A N 1
ATOM 758 C CA . ILE A 1 96 ? 11.001 -3.097 -18.989 1.00 95.50 96 ILE A CA 1
ATOM 759 C C . ILE A 1 96 ? 10.450 -2.782 -20.381 1.00 95.50 96 ILE A C 1
ATOM 761 O O . ILE A 1 96 ? 11.218 -2.739 -21.337 1.00 95.50 96 ILE A O 1
ATOM 765 N N . ALA A 1 97 ? 9.144 -2.528 -20.499 1.00 95.31 97 ALA A N 1
ATOM 766 C CA . ALA A 1 97 ? 8.532 -2.140 -21.766 1.00 95.31 97 ALA A CA 1
ATOM 767 C C . ALA A 1 97 ? 9.142 -0.835 -22.305 1.00 95.31 97 ALA A C 1
ATOM 769 O O . ALA A 1 97 ? 9.605 -0.809 -23.440 1.00 95.31 97 ALA A O 1
ATOM 770 N N . LEU A 1 98 ? 9.244 0.200 -21.462 1.00 95.38 98 LEU A N 1
ATOM 771 C CA . LEU A 1 98 ? 9.832 1.492 -21.835 1.00 95.38 98 LEU A CA 1
ATOM 772 C C . LEU A 1 98 ? 11.328 1.413 -22.155 1.00 95.38 98 LEU A C 1
ATOM 774 O O . LEU A 1 98 ? 11.824 2.219 -22.933 1.00 95.38 98 LEU A O 1
ATOM 778 N N . MET A 1 99 ? 12.061 0.460 -21.571 1.00 93.06 99 MET A N 1
ATOM 779 C CA . MET A 1 99 ? 13.463 0.224 -21.933 1.00 93.06 99 MET A CA 1
ATOM 780 C C . MET A 1 99 ? 13.636 -0.251 -23.382 1.00 93.06 99 MET A C 1
ATOM 782 O O . MET A 1 99 ? 14.705 -0.049 -23.952 1.00 93.06 99 MET A O 1
ATOM 786 N N . GLY A 1 100 ? 12.621 -0.909 -23.950 1.00 90.81 100 GLY A N 1
ATOM 787 C CA . GLY A 1 100 ? 12.636 -1.400 -25.328 1.00 90.81 100 GLY A CA 1
ATOM 788 C C . GLY A 1 100 ? 12.319 -0.334 -26.379 1.00 90.81 100 GLY A C 1
ATOM 789 O O . GLY A 1 100 ? 12.520 -0.598 -27.561 1.00 90.81 100 GLY A O 1
ATOM 790 N N . ASP A 1 101 ? 11.843 0.845 -25.969 1.00 92.62 101 ASP A N 1
ATOM 791 C CA . ASP A 1 101 ? 11.548 1.962 -26.868 1.00 92.62 101 ASP A CA 1
ATOM 792 C C . ASP A 1 101 ? 12.815 2.764 -27.205 1.00 92.62 101 ASP A C 1
ATOM 794 O O . ASP A 1 101 ? 13.589 3.132 -26.317 1.00 92.62 101 ASP A O 1
ATOM 798 N N . GLU A 1 102 ? 13.002 3.105 -28.485 1.00 88.56 102 GLU A N 1
ATOM 799 C CA . GLU A 1 102 ? 14.197 3.826 -28.959 1.00 88.56 102 GLU A CA 1
ATOM 800 C C . GLU A 1 102 ? 14.302 5.252 -28.387 1.00 88.56 102 GLU A C 1
ATOM 802 O O . GLU A 1 102 ? 15.394 5.705 -28.044 1.00 88.56 102 GLU A O 1
ATOM 807 N N . ASP A 1 103 ? 13.164 5.926 -28.199 1.00 91.50 103 ASP A N 1
ATOM 808 C CA . ASP A 1 103 ? 13.108 7.296 -27.67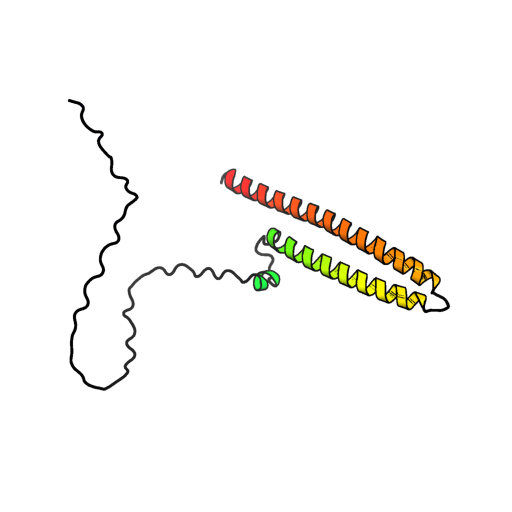2 1.00 91.50 103 ASP A CA 1
ATOM 809 C C . ASP A 1 103 ? 13.103 7.354 -26.132 1.00 91.50 103 ASP A C 1
ATOM 811 O O . ASP A 1 103 ? 13.519 8.351 -25.535 1.00 91.50 103 ASP A O 1
ATOM 815 N N . PHE A 1 104 ? 12.635 6.289 -25.465 1.00 91.62 104 PHE A N 1
ATOM 816 C CA . PHE A 1 104 ? 12.355 6.288 -24.021 1.00 91.62 104 PHE A CA 1
ATOM 817 C C . PHE A 1 104 ? 13.177 5.281 -23.208 1.00 91.62 104 PHE A C 1
ATOM 819 O O . PHE A 1 104 ? 13.014 5.215 -21.986 1.00 91.62 104 PHE A O 1
ATOM 826 N N . GLY A 1 105 ? 14.128 4.574 -23.826 1.00 90.44 105 GLY A N 1
ATOM 827 C CA . GLY A 1 105 ? 14.922 3.534 -23.168 1.00 90.44 105 GLY A CA 1
ATOM 828 C C . GLY A 1 105 ? 15.594 3.981 -21.861 1.00 90.44 105 GLY A C 1
ATOM 829 O O . GLY A 1 105 ? 15.538 3.296 -20.835 1.00 90.44 105 GLY A O 1
ATOM 830 N N . VAL A 1 106 ? 16.168 5.191 -21.862 1.00 93.94 106 VAL A N 1
ATOM 831 C CA . VAL A 1 106 ? 16.809 5.800 -20.680 1.00 93.94 106 VAL A CA 1
ATOM 832 C C . VAL A 1 106 ? 15.793 6.084 -19.569 1.00 93.94 106 VAL A C 1
ATOM 834 O O . VAL A 1 106 ? 16.084 5.870 -18.391 1.00 93.94 106 VAL A O 1
ATOM 837 N N . LEU A 1 107 ? 14.584 6.527 -19.923 1.00 94.56 107 LEU A N 1
ATOM 838 C CA . LEU A 1 107 ? 13.513 6.766 -18.958 1.00 94.56 107 LEU A CA 1
ATOM 839 C C . LEU A 1 107 ? 13.055 5.454 -18.309 1.00 94.56 107 LEU A C 1
ATOM 841 O O . LEU A 1 107 ? 12.841 5.427 -17.098 1.00 94.56 107 LEU A O 1
ATOM 845 N N . GLY A 1 108 ? 12.986 4.360 -19.076 1.00 94.50 108 GLY A N 1
ATOM 846 C CA . GLY A 1 108 ? 12.697 3.019 -18.560 1.00 94.50 108 GLY A CA 1
ATOM 847 C C . GLY A 1 108 ? 13.672 2.579 -17.461 1.00 94.50 108 GLY A C 1
ATOM 848 O O . GLY A 1 108 ? 13.247 2.051 -16.432 1.00 94.50 108 GLY A O 1
ATOM 849 N N . PHE A 1 109 ? 14.967 2.886 -17.605 1.00 93.88 109 PHE A N 1
ATOM 850 C CA . PHE A 1 109 ? 15.981 2.627 -16.572 1.00 93.88 109 PHE A CA 1
ATOM 851 C C . PHE A 1 109 ? 15.741 3.388 -15.271 1.00 93.88 109 PHE A C 1
ATOM 853 O O . PHE A 1 109 ? 15.738 2.791 -14.190 1.00 93.88 109 PHE A O 1
ATOM 860 N N . PHE A 1 110 ? 15.479 4.690 -15.355 1.00 96.25 110 PHE A N 1
ATOM 861 C CA . PHE A 1 110 ? 15.150 5.470 -14.164 1.00 96.25 110 PHE A CA 1
ATOM 862 C C . PHE A 1 110 ? 13.820 5.034 -13.540 1.00 96.25 110 PHE A C 1
ATOM 864 O O . PHE A 1 110 ? 13.707 5.008 -12.314 1.00 96.25 110 PHE A O 1
ATOM 871 N N . LEU A 1 111 ? 12.841 4.626 -14.352 1.00 96.44 111 LEU A N 1
ATOM 872 C CA . LEU A 1 111 ? 11.556 4.119 -13.874 1.00 96.44 111 LEU A CA 1
ATOM 873 C C . LEU A 1 111 ? 11.697 2.774 -13.154 1.00 96.44 111 LEU A C 1
ATOM 875 O O . LEU A 1 111 ? 11.015 2.555 -12.155 1.00 96.44 111 LEU A O 1
ATOM 879 N N . LEU A 1 112 ? 12.608 1.898 -13.592 1.00 96.62 112 LEU A N 1
ATOM 880 C CA . LEU A 1 112 ? 12.922 0.647 -12.895 1.00 96.62 112 LEU A CA 1
ATOM 881 C C . LEU A 1 112 ? 13.448 0.934 -11.483 1.00 96.62 112 LEU A C 1
ATOM 883 O O . LEU A 1 112 ? 12.896 0.440 -10.500 1.00 96.62 112 LEU A O 1
ATOM 887 N N . ILE A 1 113 ? 14.467 1.790 -11.367 1.00 97.31 113 ILE A N 1
ATOM 888 C CA . ILE A 1 113 ? 15.030 2.196 -10.068 1.00 97.31 113 ILE A CA 1
ATOM 889 C C . ILE A 1 113 ? 13.952 2.869 -9.208 1.00 97.31 113 ILE A C 1
ATOM 891 O O . ILE A 1 113 ? 13.781 2.531 -8.034 1.00 97.31 113 ILE A O 1
ATOM 895 N N . GLY A 1 114 ? 13.183 3.779 -9.808 1.00 97.06 114 GLY A N 1
ATOM 896 C CA . GLY A 1 114 ? 12.066 4.461 -9.165 1.00 97.06 114 GLY A CA 1
ATOM 897 C C . GLY A 1 114 ? 10.983 3.501 -8.676 1.00 97.06 114 GLY A C 1
ATOM 898 O O . GLY A 1 114 ? 10.425 3.721 -7.607 1.00 97.06 114 GLY A O 1
ATOM 899 N N . THR A 1 115 ? 10.730 2.400 -9.384 1.00 97.56 115 THR A N 1
ATOM 900 C CA . THR A 1 115 ? 9.762 1.373 -8.977 1.00 97.56 115 THR A CA 1
ATOM 901 C C . THR A 1 115 ? 10.225 0.657 -7.712 1.00 97.56 115 THR A C 1
ATOM 903 O O . THR A 1 115 ? 9.436 0.509 -6.778 1.00 97.56 115 THR A O 1
ATOM 906 N N . PHE A 1 116 ? 11.498 0.262 -7.625 1.00 97.12 116 PHE A N 1
ATOM 907 C CA . PHE A 1 116 ? 12.046 -0.378 -6.422 1.00 97.12 116 PHE A CA 1
ATOM 908 C C . PHE A 1 116 ? 12.043 0.567 -5.219 1.00 97.12 116 PHE A C 1
ATOM 910 O O . PHE A 1 116 ? 11.502 0.227 -4.164 1.00 97.12 116 PHE A O 1
ATOM 917 N N . ILE A 1 117 ? 12.610 1.764 -5.385 1.00 97.81 117 ILE A N 1
ATOM 918 C CA . ILE A 1 117 ? 12.692 2.759 -4.309 1.00 97.81 117 ILE A CA 1
ATOM 919 C C . ILE A 1 117 ? 11.286 3.201 -3.899 1.00 97.81 117 ILE A C 1
ATOM 921 O O . ILE A 1 117 ? 10.955 3.200 -2.716 1.00 97.81 117 ILE A O 1
ATOM 925 N N . GLY A 1 118 ? 10.437 3.522 -4.872 1.00 96.88 118 GLY A N 1
ATOM 926 C CA . GLY A 1 118 ? 9.061 3.949 -4.652 1.00 96.88 118 GLY A CA 1
ATOM 927 C C . GLY A 1 118 ? 8.246 2.893 -3.919 1.00 96.88 118 GLY A C 1
ATOM 928 O O . GLY A 1 118 ? 7.565 3.222 -2.953 1.00 96.88 118 GLY A O 1
ATOM 929 N N . THR A 1 119 ? 8.366 1.619 -4.298 1.00 96.75 119 THR A N 1
ATOM 930 C CA . THR A 1 119 ? 7.687 0.516 -3.600 1.00 96.75 119 THR A CA 1
ATOM 931 C C . THR A 1 119 ? 8.165 0.392 -2.157 1.00 96.75 119 THR A C 1
ATOM 933 O O . THR A 1 119 ? 7.339 0.292 -1.252 1.00 96.75 119 THR A O 1
ATOM 936 N N . ALA A 1 120 ? 9.476 0.456 -1.909 1.00 95.88 120 ALA A N 1
ATOM 937 C CA . ALA A 1 120 ? 10.019 0.410 -0.551 1.00 95.88 120 ALA A CA 1
ATOM 938 C C . ALA A 1 120 ? 9.503 1.575 0.314 1.00 95.88 120 ALA A C 1
ATOM 940 O O . ALA A 1 120 ? 9.078 1.363 1.453 1.00 95.88 120 ALA A O 1
ATOM 941 N N . VAL A 1 121 ? 9.470 2.790 -0.244 1.00 97.06 121 VAL A N 1
ATOM 942 C CA . VAL A 1 121 ? 8.903 3.973 0.418 1.00 97.06 121 VAL A CA 1
ATOM 943 C C . VAL A 1 121 ? 7.412 3.782 0.692 1.00 97.06 121 VAL A C 1
ATOM 945 O O . VAL A 1 121 ? 6.973 4.033 1.810 1.00 97.06 121 VAL A O 1
ATOM 948 N N . TRP A 1 122 ? 6.634 3.280 -0.269 1.00 94.50 122 TRP A N 1
ATOM 949 C CA . TRP A 1 122 ? 5.204 3.009 -0.086 1.00 94.50 122 TRP A CA 1
ATOM 950 C C . TRP A 1 122 ? 4.935 1.984 1.017 1.00 94.50 122 TRP A C 1
ATOM 952 O O . TRP A 1 122 ? 4.032 2.185 1.830 1.00 94.50 122 TRP A O 1
ATOM 962 N N . VAL A 1 123 ? 5.743 0.924 1.113 1.00 93.06 123 VAL A N 1
ATOM 963 C CA . VAL A 1 123 ? 5.654 -0.039 2.220 1.00 93.06 123 VAL A CA 1
ATOM 964 C C . VAL A 1 123 ? 5.951 0.644 3.557 1.00 93.06 123 VAL A C 1
ATOM 966 O O . VAL A 1 123 ? 5.202 0.449 4.517 1.00 93.06 123 VAL A O 1
ATOM 969 N N . LEU A 1 124 ? 6.995 1.473 3.636 1.00 94.50 124 LEU A N 1
ATOM 970 C CA . LEU A 1 124 ? 7.349 2.188 4.864 1.00 94.50 124 LEU A CA 1
ATOM 971 C C . LEU A 1 124 ? 6.258 3.181 5.289 1.00 94.50 124 LEU A C 1
ATOM 973 O O . LEU A 1 124 ? 5.852 3.194 6.449 1.00 94.50 124 LEU A O 1
ATOM 977 N N . VAL A 1 125 ? 5.736 3.969 4.350 1.00 93.62 125 VAL A N 1
ATOM 978 C CA . VAL A 1 125 ? 4.628 4.898 4.606 1.00 93.62 125 VAL A CA 1
ATOM 979 C C . VAL A 1 125 ? 3.401 4.129 5.084 1.00 93.62 125 VAL A C 1
ATOM 981 O O . VAL A 1 125 ? 2.813 4.505 6.094 1.00 93.62 125 VAL A O 1
ATOM 984 N N . SER A 1 126 ? 3.065 3.003 4.444 1.00 89.38 126 SER A N 1
ATOM 985 C CA . SER A 1 126 ? 1.938 2.169 4.875 1.00 89.38 126 SER A CA 1
ATOM 986 C C . SER A 1 126 ? 2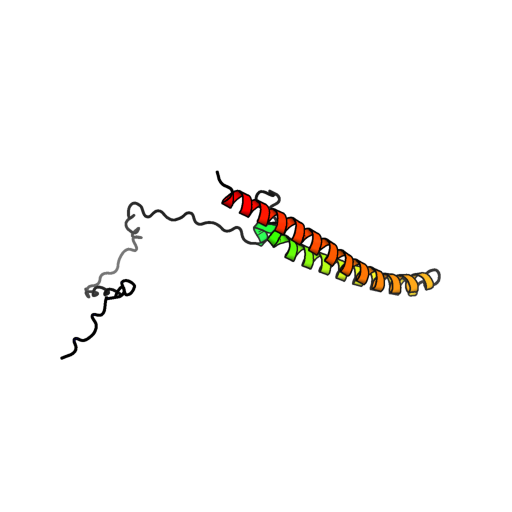.094 1.682 6.321 1.00 89.38 126 SER A C 1
ATOM 988 O O . SER A 1 126 ? 1.121 1.685 7.073 1.00 89.38 126 SER A O 1
ATOM 990 N N . ARG A 1 127 ? 3.319 1.334 6.749 1.00 93.12 127 ARG A N 1
ATOM 991 C CA . ARG A 1 127 ? 3.621 0.950 8.137 1.00 93.12 127 ARG A CA 1
ATOM 992 C C . ARG A 1 127 ? 3.339 2.087 9.105 1.00 93.12 127 ARG A C 1
ATOM 994 O O . ARG A 1 127 ? 2.621 1.870 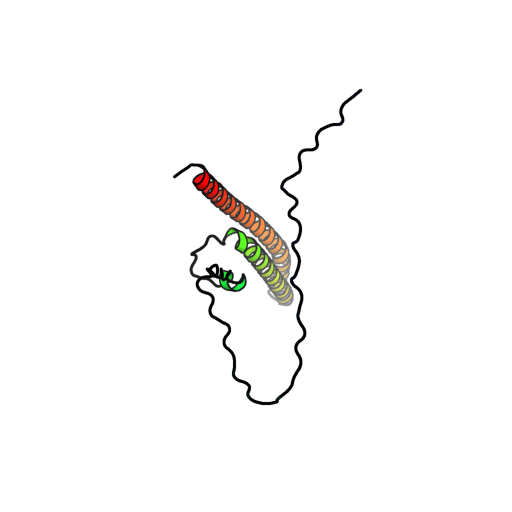10.076 1.00 93.12 127 ARG A O 1
ATOM 1001 N N . ILE A 1 128 ? 3.859 3.275 8.809 1.00 92.44 128 ILE A N 1
ATOM 1002 C CA . ILE A 1 128 ? 3.684 4.464 9.648 1.00 92.44 128 ILE A CA 1
ATOM 1003 C C . ILE A 1 128 ? 2.198 4.816 9.752 1.00 92.44 128 ILE A C 1
ATOM 1005 O O . ILE A 1 128 ? 1.675 4.989 10.849 1.00 92.44 128 ILE A O 1
ATOM 1009 N N . THR A 1 129 ? 1.481 4.861 8.626 1.00 87.56 129 THR A N 1
ATOM 1010 C CA . THR A 1 129 ? 0.043 5.153 8.614 1.00 87.56 129 THR A CA 1
ATOM 1011 C C . THR A 1 129 ? -0.742 4.155 9.458 1.00 87.56 129 THR A C 1
ATOM 1013 O O . THR A 1 129 ? -1.606 4.558 10.232 1.00 87.56 129 THR A O 1
ATOM 1016 N N . LEU A 1 130 ? -0.443 2.861 9.351 1.00 84.12 130 LEU A N 1
ATOM 1017 C CA . LEU A 1 130 ? -1.141 1.840 10.130 1.00 84.12 130 LEU A CA 1
ATOM 1018 C C . LEU A 1 130 ? -0.827 1.908 11.612 1.00 84.12 130 LEU A C 1
ATOM 1020 O O . LEU A 1 130 ? -1.724 1.701 12.422 1.00 84.12 130 LEU A O 1
ATOM 1024 N N . GLU A 1 131 ? 0.416 2.206 11.968 1.00 87.12 131 GLU A N 1
ATOM 1025 C CA . GLU A 1 131 ? 0.797 2.414 13.357 1.00 87.12 131 GLU A CA 1
ATOM 1026 C C . GLU A 1 131 ? 0.017 3.586 13.959 1.00 87.12 131 GLU A C 1
ATOM 1028 O O . GLU A 1 131 ? -0.607 3.424 15.008 1.00 87.12 131 GLU A O 1
ATOM 1033 N N . LEU A 1 132 ? -0.078 4.712 13.244 1.00 86.75 132 LEU A N 1
ATOM 1034 C CA . LEU A 1 132 ? -0.911 5.842 13.662 1.00 86.75 132 LEU A CA 1
ATOM 1035 C C . LEU A 1 132 ? -2.390 5.456 13.788 1.00 86.75 132 LEU A C 1
ATOM 1037 O O . LEU A 1 132 ? -3.020 5.798 14.787 1.00 86.75 132 LEU A O 1
ATOM 1041 N N . LEU A 1 133 ? -2.947 4.731 12.812 1.00 85.00 133 LEU A N 1
ATOM 1042 C CA . LEU A 1 13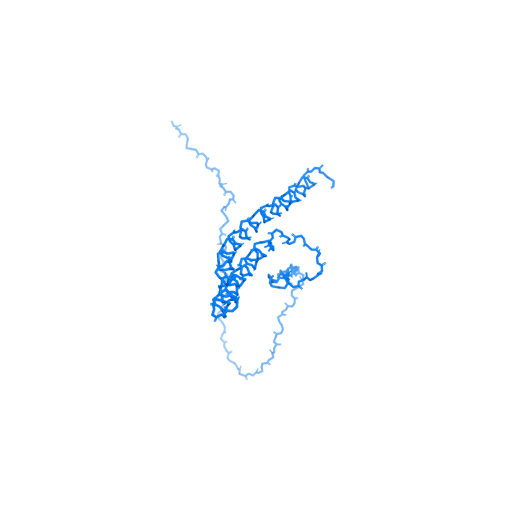3 ? -4.341 4.289 12.867 1.00 85.00 133 LEU A CA 1
ATOM 1043 C C . LEU A 1 133 ? -4.586 3.412 14.099 1.00 85.00 133 LEU A C 1
ATOM 1045 O O . LEU A 1 133 ? -5.486 3.707 14.881 1.00 85.00 133 LEU A O 1
ATOM 1049 N N . ILE A 1 134 ? -3.763 2.383 14.321 1.00 82.56 134 ILE A N 1
ATOM 1050 C CA . ILE A 1 134 ? -3.884 1.482 15.478 1.00 82.56 134 ILE A CA 1
ATOM 1051 C C . ILE A 1 134 ? -3.799 2.265 16.791 1.00 82.56 134 ILE A C 1
ATOM 1053 O O . ILE A 1 134 ? -4.593 2.013 17.694 1.00 82.56 134 ILE A O 1
ATOM 1057 N N . VAL A 1 135 ? -2.877 3.224 16.902 1.00 86.00 135 VAL A N 1
ATOM 1058 C CA . VAL A 1 135 ? -2.731 4.065 18.099 1.00 86.00 135 VAL A CA 1
ATOM 1059 C C . VAL A 1 135 ? -3.994 4.886 18.356 1.00 86.00 135 VAL A C 1
ATOM 1061 O O . VAL A 1 135 ? -4.493 4.889 19.479 1.00 86.00 135 VAL A O 1
ATOM 1064 N N . VAL A 1 136 ? -4.556 5.531 17.331 1.00 84.56 136 VAL A N 1
ATOM 1065 C CA . VAL A 1 136 ? -5.797 6.311 17.465 1.00 84.56 136 VAL A CA 1
ATOM 1066 C C . VAL A 1 136 ? -6.958 5.427 17.930 1.00 84.56 136 VAL A C 1
ATOM 1068 O O . VAL A 1 136 ? -7.688 5.805 18.849 1.00 84.56 136 VAL A O 1
ATOM 1071 N N . PHE A 1 137 ? -7.109 4.228 17.360 1.00 80.19 137 PHE A N 1
ATOM 1072 C CA . PHE A 1 137 ? -8.165 3.305 17.786 1.00 80.19 137 PHE A CA 1
ATOM 1073 C C . PHE A 1 137 ? -7.951 2.779 19.199 1.00 80.19 137 PHE A C 1
ATOM 1075 O O . PHE A 1 137 ? -8.902 2.750 19.978 1.00 80.19 137 PHE A O 1
ATOM 1082 N N . ARG A 1 138 ? -6.712 2.456 19.574 1.00 81.06 138 ARG A N 1
ATOM 1083 C CA . ARG A 1 138 ? -6.385 2.039 20.940 1.00 81.06 138 ARG A CA 1
ATOM 1084 C C . ARG A 1 138 ? -6.755 3.112 21.963 1.00 81.06 138 ARG A C 1
ATOM 1086 O O . ARG A 1 138 ? -7.370 2.798 22.972 1.00 81.06 138 ARG A O 1
ATOM 1093 N N . ILE A 1 139 ? -6.476 4.382 21.666 1.00 82.94 139 ILE A N 1
ATOM 1094 C CA . ILE A 1 139 ? -6.889 5.505 22.521 1.00 82.94 139 ILE A CA 1
ATOM 1095 C C . ILE A 1 139 ? -8.420 5.569 22.627 1.00 82.94 139 ILE A C 1
ATOM 1097 O O . ILE A 1 139 ? -8.950 5.771 23.716 1.00 82.94 139 ILE A O 1
ATOM 1101 N N . SER A 1 140 ? -9.153 5.366 21.527 1.00 79.44 140 SER A N 1
ATOM 1102 C CA . SER A 1 140 ? -10.624 5.356 21.557 1.00 79.44 140 SER A CA 1
ATOM 1103 C C . SER A 1 140 ? -11.204 4.222 22.417 1.00 79.44 140 SER A C 1
ATOM 1105 O O . SER A 1 140 ? -12.194 4.426 23.127 1.00 79.44 140 SER A O 1
ATOM 1107 N N . GLU A 1 141 ? -10.561 3.050 22.408 1.00 76.50 141 GLU A N 1
ATOM 1108 C CA . GLU A 1 141 ? -10.916 1.910 23.259 1.00 76.50 141 GLU A CA 1
ATOM 1109 C C . GLU A 1 141 ? -10.615 2.215 24.735 1.00 76.50 141 GLU A C 1
ATOM 1111 O O . GLU A 1 141 ? -11.487 2.030 25.588 1.00 76.50 141 GLU A O 1
ATOM 1116 N N . ASP A 1 142 ? -9.437 2.771 25.034 1.00 77.31 142 ASP A N 1
ATOM 1117 C CA . ASP A 1 142 ? -9.030 3.152 26.392 1.00 77.31 142 ASP A CA 1
ATOM 1118 C C . ASP A 1 142 ? -9.961 4.231 26.983 1.00 77.31 142 ASP A C 1
ATOM 1120 O O . ASP A 1 142 ? -10.395 4.129 28.134 1.00 77.31 142 ASP A O 1
ATOM 1124 N N . LEU A 1 143 ? -10.361 5.229 26.187 1.00 78.50 143 LEU A N 1
ATOM 1125 C CA . LEU A 1 143 ? -11.344 6.248 26.585 1.00 78.50 143 LEU A CA 1
ATOM 1126 C C . LEU A 1 143 ? -12.733 5.647 26.845 1.00 78.50 143 LEU A C 1
ATOM 1128 O O . LEU A 1 143 ? -13.422 6.046 27.788 1.00 78.50 143 LEU A O 1
ATOM 1132 N N . SER A 1 144 ? -13.141 4.667 26.038 1.00 74.56 144 SER A N 1
ATOM 1133 C CA . SER A 1 144 ? -14.407 3.948 26.225 1.00 74.56 144 SER A CA 1
ATOM 1134 C C . SER A 1 144 ? -14.395 3.111 27.509 1.00 74.56 144 SER A C 1
ATOM 1136 O O . SER A 1 144 ? -15.385 3.081 28.247 1.00 74.56 144 SER A O 1
ATOM 1138 N N . ALA A 1 145 ? -13.265 2.473 27.825 1.00 74.94 145 ALA A N 1
ATOM 1139 C CA . ALA A 1 145 ? -13.074 1.720 29.062 1.00 74.94 145 ALA A CA 1
ATOM 1140 C C . ALA A 1 145 ? -13.073 2.632 30.300 1.00 74.94 145 ALA A C 1
ATOM 1142 O O . ALA A 1 145 ? -13.698 2.301 31.312 1.00 74.94 145 ALA A O 1
ATOM 1143 N N . LEU A 1 146 ? -12.440 3.807 30.212 1.00 77.19 146 LEU A N 1
ATOM 1144 C CA . LEU A 1 146 ? -12.472 4.821 31.268 1.00 77.19 146 LEU A CA 1
ATOM 1145 C C . LEU A 1 146 ? -13.883 5.367 31.494 1.00 77.19 146 LEU A C 1
ATOM 1147 O O . LEU A 1 146 ? -14.282 5.510 32.644 1.00 77.19 146 LEU A O 1
ATOM 1151 N N . ARG A 1 147 ? -14.678 5.588 30.439 1.00 76.50 147 ARG A N 1
ATOM 1152 C CA . ARG A 1 147 ? -16.094 5.966 30.582 1.00 76.50 147 ARG A CA 1
ATOM 1153 C C . ARG A 1 147 ? -16.905 4.900 31.322 1.00 76.50 147 ARG A C 1
ATOM 1155 O O . ARG A 1 147 ? -17.662 5.243 32.217 1.00 76.50 147 ARG A O 1
ATOM 1162 N N . LYS A 1 148 ? -16.698 3.614 31.018 1.00 75.94 148 LYS A N 1
ATOM 1163 C CA . LYS A 1 148 ? -17.358 2.505 31.735 1.00 75.94 148 LYS A CA 1
ATOM 1164 C C . LYS A 1 148 ? -16.952 2.387 33.211 1.00 75.94 148 LYS A C 1
ATOM 1166 O O . LYS A 1 148 ? -17.740 1.885 34.004 1.00 75.94 148 LYS A O 1
ATOM 1171 N N . ARG A 1 149 ? -15.736 2.805 33.587 1.00 75.75 149 ARG A N 1
ATOM 1172 C CA . ARG A 1 149 ? -15.232 2.770 34.978 1.00 75.75 149 ARG A CA 1
ATOM 1173 C C . ARG A 1 149 ? -15.467 4.061 35.770 1.00 75.75 149 ARG A C 1
ATOM 1175 O O . ARG A 1 149 ? -15.534 3.993 36.991 1.00 75.75 149 ARG A O 1
ATOM 1182 N N . GLY A 1 150 ? -15.552 5.209 35.097 1.00 70.00 150 GLY A N 1
ATOM 1183 C CA . GLY A 1 150 ? -15.660 6.551 35.686 1.00 70.00 150 GLY A CA 1
ATOM 1184 C C . GLY A 1 150 ? -17.054 6.936 36.189 1.00 70.00 150 GLY A C 1
ATOM 1185 O O . GLY A 1 150 ? -17.189 7.977 36.825 1.00 70.00 150 GLY A O 1
ATOM 1186 N N . GLY A 1 151 ? -18.056 6.083 35.970 1.00 72.94 151 GLY A N 1
ATOM 1187 C CA . GLY A 1 151 ? -19.368 6.164 36.610 1.00 72.94 151 GLY A CA 1
ATOM 1188 C C . GLY A 1 151 ? -20.508 6.548 35.671 1.00 72.94 151 GLY A C 1
ATOM 1189 O O . GLY A 1 151 ? -20.265 7.169 34.640 1.00 72.94 151 GLY A O 1
ATOM 1190 N N . LEU A 1 152 ? -21.730 6.244 36.137 1.00 53.31 152 LEU A N 1
ATOM 1191 C CA . LEU A 1 152 ? -23.018 6.744 35.630 1.00 53.31 152 LEU A CA 1
ATOM 1192 C C . LEU A 1 152 ? -23.478 6.199 34.266 1.00 53.31 152 LEU A C 1
ATOM 1194 O O . LEU A 1 152 ? -22.674 6.098 33.315 1.00 53.31 152 LEU A O 1
#

Radius of gyration: 34.2 Å; chains: 1; bounding box: 67×64×101 Å